Protein AF-A0A2D0ANE0-F1 (afdb_monomer)

Organism: NCBI:txid173675

Mean predicted aligned error: 8.62 Å

Sequence (103 aa):
MTEIIKLNSRGRPAYRVTFEARQTVERMKFCGESDITIARALGIDADTMRKHFADELADGYAMRRRELIDVLFDAARAGKVAAVNALDKMNRASRAAPEPNIP

Secondary structure (DSSP, 8-state):
---------SSPPPP---HHHHHHHHHHHHTT--HHHHHHHTTS-HHHHHHH-HHHHHHHHHHHHHHHHHHHHHHHHTT-HHHHHHHHHHHHHHHHSPPP---

Nearest PDB structures (foldseek):
  1l3l-assembly2_A  TM=7.255E-01  e=1.425E+00  Agrobacterium tumefaciens
  4y13-assembly1_A  TM=6.497E-01  e=1.912E+00  Escherichia coli O157:H7
  7r3e-assembly1_B  TM=7.188E-01  e=3.063E+00  Pseudomonas aeruginosa PAO1
  1xsv-assembly1_B  TM=4.233E-01  e=3.876E+00  Staphylococcus aureus
  1b9m-assembly1_B  TM=3.956E-01  e=4.625E+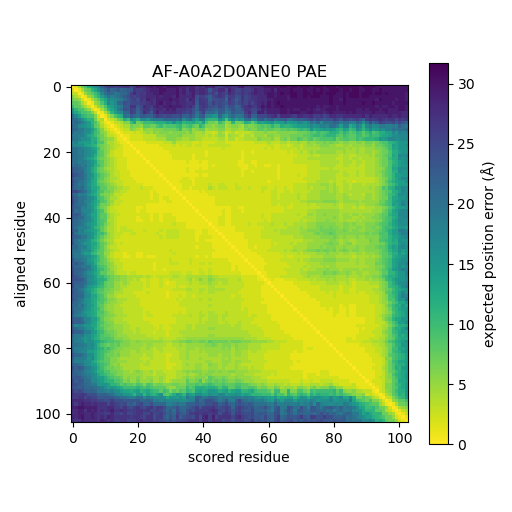00  Escherichia coli

Radius of gyration: 20.23 Å; Cα contacts (8 Å, |Δi|>4): 63; chains: 1; bounding box: 34×64×49 Å

pLDDT: mean 86.69, std 15.4, range [32.66, 98.38]

Structure (mmCIF, N/CA/C/O backbone):
data_AF-A0A2D0ANE0-F1
#
_entry.id   AF-A0A2D0ANE0-F1
#
loop_
_atom_site.group_PDB
_atom_site.id
_atom_site.type_symbol
_atom_site.label_atom_id
_atom_site.label_alt_id
_atom_site.label_comp_id
_atom_site.label_asym_id
_atom_site.label_entity_id
_atom_site.label_seq_id
_atom_site.pdbx_PDB_ins_code
_atom_site.Cartn_x
_atom_site.Cartn_y
_atom_site.Cartn_z
_atom_site.occupancy
_atom_site.B_iso_or_equiv
_atom_site.auth_seq_id
_atom_site.auth_comp_id
_atom_site.auth_asym_id
_atom_site.auth_atom_id
_atom_site.pdbx_PDB_model_num
ATOM 1 N N . MET A 1 1 ? -6.154 -31.653 -25.776 1.00 41.53 1 MET A N 1
ATOM 2 C CA . MET A 1 1 ? -5.419 -31.008 -26.879 1.00 41.53 1 MET A CA 1
ATOM 3 C C . MET A 1 1 ? -4.981 -29.645 -26.373 1.00 41.53 1 MET A C 1
ATOM 5 O O . MET A 1 1 ? -5.792 -28.731 -26.362 1.00 41.53 1 MET A O 1
ATOM 9 N N . THR A 1 2 ? -3.764 -29.530 -25.848 1.00 32.66 2 THR A N 1
ATOM 10 C CA . THR A 1 2 ? -3.220 -28.242 -25.394 1.00 32.66 2 THR A CA 1
ATOM 11 C C . THR A 1 2 ? -1.829 -28.135 -25.993 1.00 32.66 2 THR A C 1
ATOM 13 O O . THR A 1 2 ? -0.917 -28.858 -25.597 1.00 32.66 2 THR A O 1
ATOM 16 N N . GLU A 1 3 ? -1.719 -27.326 -27.042 1.00 41.16 3 GLU A N 1
ATOM 17 C CA . GLU A 1 3 ? -0.486 -27.106 -27.787 1.00 41.16 3 GLU A CA 1
ATOM 18 C C . GLU A 1 3 ? 0.565 -26.441 -26.896 1.00 41.16 3 GLU A C 1
ATOM 20 O O . GLU A 1 3 ? 0.363 -25.361 -26.339 1.00 41.16 3 GLU A O 1
ATOM 25 N N . ILE A 1 4 ? 1.711 -27.104 -26.776 1.00 48.72 4 ILE A N 1
ATOM 26 C CA . ILE A 1 4 ? 2.923 -26.537 -26.200 1.00 48.72 4 ILE A CA 1
ATOM 27 C C . ILE A 1 4 ? 3.506 -25.608 -27.264 1.00 48.72 4 ILE A C 1
ATOM 29 O O . ILE A 1 4 ? 4.069 -26.074 -28.255 1.00 48.72 4 ILE A O 1
ATOM 33 N N . ILE A 1 5 ? 3.387 -24.295 -27.066 1.00 51.81 5 ILE A N 1
ATOM 34 C CA . ILE A 1 5 ? 4.078 -23.315 -27.909 1.00 51.81 5 ILE A CA 1
ATOM 35 C C . ILE A 1 5 ? 5.586 -23.472 -27.668 1.00 51.81 5 ILE A C 1
ATOM 37 O O . ILE A 1 5 ? 6.144 -22.978 -26.687 1.00 51.81 5 ILE A O 1
ATOM 41 N N . LYS A 1 6 ? 6.256 -24.193 -28.571 1.00 54.34 6 LYS A N 1
ATOM 42 C CA . LYS A 1 6 ? 7.717 -24.259 -28.671 1.00 54.34 6 LYS A CA 1
ATOM 43 C C . LYS A 1 6 ? 8.230 -22.924 -29.216 1.00 54.34 6 LYS A C 1
ATOM 45 O O . LYS A 1 6 ? 8.271 -22.717 -30.424 1.00 54.34 6 LYS A O 1
ATOM 50 N N . LEU A 1 7 ? 8.661 -22.027 -28.333 1.00 56.41 7 LEU A N 1
ATOM 51 C CA . LEU A 1 7 ? 9.461 -20.864 -28.721 1.00 56.41 7 LEU A CA 1
ATOM 52 C C . LEU A 1 7 ? 10.942 -21.244 -28.690 1.00 56.41 7 LEU A C 1
ATOM 54 O O . LEU A 1 7 ? 11.580 -21.295 -27.642 1.00 56.41 7 LEU A O 1
ATOM 58 N N . ASN A 1 8 ? 11.477 -21.547 -29.870 1.00 64.50 8 ASN A N 1
ATOM 59 C CA . ASN A 1 8 ? 12.907 -21.695 -30.090 1.00 64.50 8 ASN A CA 1
ATOM 60 C C . ASN A 1 8 ? 13.503 -20.294 -30.316 1.00 64.50 8 ASN A C 1
ATOM 62 O O . ASN A 1 8 ? 13.416 -19.762 -31.419 1.00 64.50 8 ASN A O 1
ATOM 66 N N . SER A 1 9 ? 14.093 -19.675 -29.292 1.00 54.19 9 SER A N 1
ATOM 67 C CA . SER A 1 9 ? 14.868 -18.438 -29.464 1.00 54.19 9 SER A CA 1
ATOM 68 C C . SER A 1 9 ? 16.092 -18.445 -28.553 1.00 54.19 9 SER A C 1
ATOM 70 O O . SER A 1 9 ? 15.967 -18.439 -27.331 1.00 54.19 9 SER A O 1
ATOM 72 N N . ARG A 1 10 ? 17.288 -18.458 -29.149 1.00 62.59 10 ARG A N 1
ATOM 73 C CA . ARG A 1 10 ? 18.559 -18.252 -28.442 1.00 62.59 10 ARG A CA 1
ATOM 74 C C . ARG A 1 10 ? 18.561 -16.849 -27.815 1.00 62.59 10 ARG A C 1
ATOM 76 O O . ARG A 1 10 ? 18.685 -15.864 -28.532 1.00 62.59 10 ARG A O 1
ATOM 83 N N . GLY A 1 11 ? 18.415 -16.780 -26.491 1.00 71.44 11 GLY A N 1
ATOM 84 C CA . GLY A 1 11 ? 18.456 -15.561 -25.673 1.00 71.44 11 GLY A CA 1
ATOM 85 C C . GLY A 1 11 ? 17.837 -15.792 -24.288 1.00 71.44 11 GLY A C 1
ATOM 86 O O . GLY A 1 11 ? 17.061 -16.732 -24.113 1.00 71.44 11 GLY A O 1
ATOM 87 N N . ARG A 1 12 ? 18.179 -14.964 -23.285 1.00 64.69 12 ARG A N 1
ATOM 88 C CA . ARG A 1 12 ? 17.482 -14.979 -21.982 1.00 64.69 12 ARG A CA 1
ATOM 89 C C . ARG A 1 12 ? 15.996 -14.649 -22.231 1.00 64.69 12 ARG A C 1
ATOM 91 O O . ARG A 1 12 ? 15.736 -13.679 -22.943 1.00 64.69 12 ARG A O 1
ATOM 98 N N . PRO A 1 13 ? 15.038 -15.409 -21.669 1.00 74.81 13 PRO A N 1
ATOM 99 C CA . PRO A 1 13 ? 13.615 -15.120 -21.824 1.00 74.81 13 PRO A CA 1
ATOM 100 C C . PRO A 1 13 ? 13.269 -13.682 -21.426 1.00 74.81 13 PRO A C 1
ATOM 102 O O . PRO A 1 13 ? 13.816 -13.157 -20.454 1.00 74.81 13 PRO A O 1
ATOM 105 N N . ALA A 1 14 ? 12.347 -13.062 -22.166 1.00 81.75 14 ALA A N 1
ATOM 106 C CA . ALA A 1 14 ? 11.808 -11.756 -21.807 1.00 81.75 14 ALA A CA 1
ATOM 107 C C . ALA A 1 14 ? 11.124 -11.813 -20.431 1.00 81.75 14 ALA A C 1
ATOM 109 O O . ALA A 1 14 ? 10.518 -12.825 -20.068 1.00 81.75 14 ALA A O 1
ATOM 110 N N . TYR A 1 15 ? 11.216 -10.720 -19.670 1.00 85.88 15 TYR A N 1
ATOM 111 C CA . TYR A 1 15 ? 10.578 -10.630 -18.361 1.00 85.88 15 TYR A CA 1
ATOM 112 C C . TYR A 1 15 ? 9.054 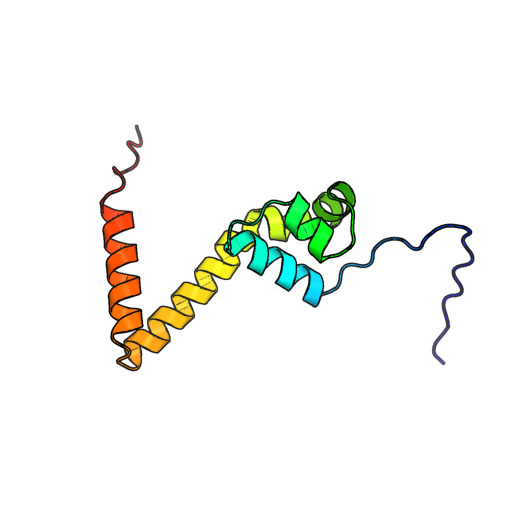-10.743 -18.489 1.00 85.88 15 TYR A C 1
ATOM 114 O O . TYR A 1 15 ? 8.435 -10.080 -19.323 1.00 85.88 15 TYR A O 1
ATOM 122 N N . ARG A 1 16 ? 8.444 -11.585 -17.649 1.00 88.88 16 ARG A N 1
ATOM 123 C CA . ARG A 1 16 ? 6.994 -11.785 -17.609 1.00 88.88 16 ARG A CA 1
ATOM 124 C C . ARG A 1 16 ? 6.428 -11.149 -16.349 1.00 88.88 16 ARG A C 1
ATOM 126 O O . ARG A 1 16 ? 6.727 -11.591 -15.244 1.00 88.88 16 ARG A O 1
ATOM 133 N N . VAL A 1 17 ? 5.565 -10.156 -16.538 1.00 91.50 17 VAL A N 1
ATOM 134 C CA . VAL A 1 17 ? 4.873 -9.480 -15.438 1.00 91.50 17 VAL A CA 1
ATOM 135 C C . VAL A 1 17 ? 3.886 -10.438 -14.782 1.00 91.50 17 VAL A C 1
ATOM 137 O O . VAL A 1 17 ? 3.037 -11.026 -15.456 1.00 91.50 17 VAL A O 1
ATOM 140 N N . THR A 1 18 ? 3.994 -10.584 -13.466 1.00 94.44 18 THR A N 1
ATOM 141 C CA . THR A 1 18 ? 3.044 -11.335 -12.641 1.00 94.44 18 THR A CA 1
ATOM 142 C C . THR A 1 18 ? 2.243 -10.376 -11.769 1.00 94.44 18 THR A C 1
ATOM 144 O O . THR A 1 18 ? 2.678 -9.263 -11.471 1.00 94.44 18 THR A O 1
ATOM 147 N N . PHE A 1 19 ? 1.063 -10.814 -11.338 1.00 92.75 19 PHE A N 1
ATOM 148 C CA . PHE A 1 19 ? 0.231 -10.038 -10.420 1.00 92.75 19 PHE A CA 1
ATOM 149 C C . PHE A 1 19 ? 0.937 -9.778 -9.078 1.00 92.75 19 PHE A C 1
ATOM 151 O O . PHE A 1 19 ? 0.904 -8.668 -8.559 1.00 92.75 19 PHE A O 1
ATOM 158 N N . GLU A 1 20 ? 1.649 -10.777 -8.555 1.00 93.81 20 GLU A N 1
ATOM 159 C CA . GLU A 1 20 ? 2.431 -10.653 -7.322 1.00 93.81 20 GLU A CA 1
ATOM 160 C C . GLU A 1 20 ? 3.555 -9.612 -7.441 1.00 93.81 20 GLU A C 1
ATOM 162 O O . GLU A 1 20 ? 3.786 -8.833 -6.510 1.00 93.81 20 GLU A O 1
ATOM 167 N N . ALA A 1 21 ? 4.221 -9.548 -8.599 1.00 94.69 21 ALA A N 1
ATOM 168 C CA . ALA A 1 21 ? 5.230 -8.529 -8.855 1.00 94.69 21 ALA A CA 1
ATOM 169 C C . ALA A 1 21 ? 4.602 -7.127 -8.871 1.00 94.69 21 ALA A C 1
ATOM 171 O O . ALA A 1 21 ? 5.135 -6.233 -8.220 1.00 94.69 21 ALA A O 1
ATOM 172 N N . ARG A 1 22 ? 3.434 -6.950 -9.509 1.00 95.00 22 ARG A N 1
ATOM 173 C CA . ARG A 1 22 ? 2.696 -5.670 -9.505 1.00 95.00 22 ARG A CA 1
ATOM 174 C C . ARG A 1 22 ? 2.344 -5.225 -8.086 1.00 95.00 22 ARG A C 1
ATOM 176 O O . ARG A 1 22 ? 2.696 -4.121 -7.682 1.00 95.00 22 ARG A O 1
ATOM 183 N N . GLN A 1 23 ? 1.768 -6.120 -7.281 1.00 94.88 23 GLN A N 1
ATOM 184 C CA . GLN A 1 23 ? 1.471 -5.829 -5.873 1.00 94.88 23 GLN A CA 1
ATOM 185 C C . GLN A 1 23 ? 2.723 -5.467 -5.069 1.00 94.88 23 GLN A C 1
ATOM 187 O O . GLN A 1 23 ? 2.676 -4.619 -4.179 1.00 94.88 23 GLN A O 1
ATOM 192 N N . THR A 1 24 ? 3.851 -6.113 -5.360 1.00 95.00 24 THR A N 1
ATOM 193 C CA . THR A 1 24 ? 5.127 -5.804 -4.712 1.00 95.00 24 THR A CA 1
ATOM 194 C C . THR A 1 24 ? 5.608 -4.401 -5.068 1.00 95.00 24 THR A C 1
ATOM 196 O O . THR A 1 24 ? 5.949 -3.656 -4.150 1.00 95.00 24 THR A O 1
ATOM 199 N N . VAL A 1 25 ? 5.550 -4.003 -6.344 1.00 95.81 25 VAL A N 1
ATOM 200 C CA . VAL A 1 25 ? 5.888 -2.634 -6.770 1.00 95.81 25 VAL A CA 1
ATOM 201 C C . VAL A 1 25 ? 5.006 -1.613 -6.061 1.00 95.81 25 VAL A C 1
ATOM 203 O O . VAL A 1 25 ? 5.536 -0.700 -5.432 1.00 95.81 25 VAL A O 1
ATOM 206 N N . GLU A 1 26 ? 3.683 -1.791 -6.083 1.00 95.75 26 GLU A N 1
ATOM 207 C CA . GLU A 1 26 ? 2.749 -0.854 -5.449 1.00 95.75 26 GLU A CA 1
ATOM 208 C C . GLU A 1 26 ? 3.023 -0.692 -3.946 1.00 95.75 26 GLU A C 1
ATOM 210 O O . GLU A 1 26 ? 3.104 0.430 -3.443 1.00 95.75 26 GLU A O 1
ATOM 215 N N . ARG A 1 27 ? 3.204 -1.805 -3.217 1.00 94.81 27 ARG A N 1
ATOM 216 C CA . ARG A 1 27 ? 3.487 -1.785 -1.771 1.00 94.81 27 ARG A CA 1
ATOM 217 C C . ARG A 1 27 ? 4.809 -1.099 -1.459 1.00 94.81 27 ARG A C 1
ATOM 219 O O . ARG A 1 27 ? 4.861 -0.265 -0.561 1.00 94.81 27 ARG A O 1
ATOM 226 N N . MET A 1 28 ? 5.872 -1.440 -2.180 1.00 95.00 28 MET A N 1
ATOM 227 C CA . MET A 1 28 ? 7.180 -0.838 -1.933 1.00 95.00 28 MET A CA 1
ATOM 228 C C . MET A 1 28 ? 7.181 0.650 -2.293 1.00 95.00 28 MET A C 1
ATOM 230 O O . MET A 1 28 ? 7.714 1.460 -1.537 1.00 95.00 28 MET A O 1
ATOM 234 N N . LYS A 1 29 ? 6.511 1.034 -3.387 1.00 94.19 29 LYS A N 1
ATOM 235 C CA . LYS A 1 29 ? 6.364 2.440 -3.771 1.00 94.19 29 LYS A CA 1
ATOM 236 C C . LYS A 1 29 ? 5.582 3.233 -2.728 1.00 94.19 29 LYS A C 1
ATOM 238 O O . LYS A 1 29 ? 5.978 4.340 -2.376 1.00 94.19 29 LYS A O 1
ATOM 243 N N . PHE A 1 30 ? 4.517 2.647 -2.184 1.00 94.12 30 PHE A N 1
ATOM 244 C CA . P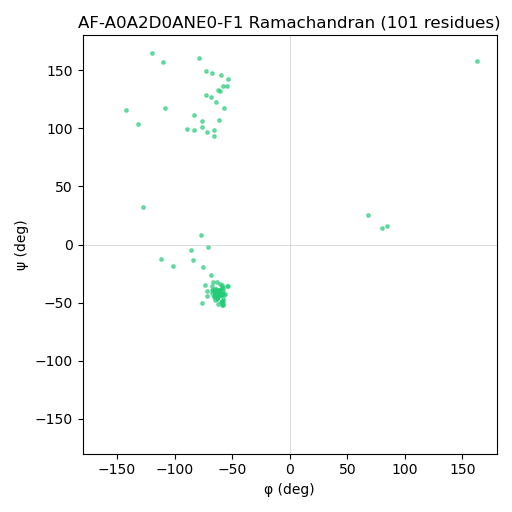HE A 1 30 ? 3.762 3.220 -1.073 1.00 94.12 30 PHE A CA 1
ATOM 245 C C . PHE A 1 30 ? 4.629 3.463 0.172 1.00 94.12 30 PHE A C 1
ATOM 247 O O . PHE A 1 30 ? 4.517 4.513 0.803 1.00 94.12 30 PHE A O 1
ATOM 254 N N . CYS A 1 31 ? 5.537 2.536 0.486 1.00 93.38 31 CYS A N 1
ATOM 255 C CA . CYS A 1 31 ? 6.512 2.685 1.570 1.00 93.38 31 CYS A CA 1
ATOM 256 C C . CYS A 1 31 ? 7.615 3.724 1.283 1.00 93.38 31 CYS A C 1
ATOM 258 O O . CYS A 1 31 ? 8.444 3.973 2.154 1.00 93.38 31 CYS A O 1
ATOM 260 N N . GLY A 1 32 ? 7.626 4.346 0.099 1.00 92.75 32 GLY A N 1
ATOM 261 C CA . GLY A 1 32 ? 8.606 5.362 -0.284 1.00 92.75 32 GLY A CA 1
ATOM 262 C C . GLY A 1 32 ? 9.910 4.797 -0.847 1.00 92.75 32 GLY A C 1
ATOM 263 O O . GLY A 1 32 ? 10.896 5.527 -0.933 1.00 92.75 32 GLY A O 1
ATOM 264 N N . GLU A 1 33 ? 9.935 3.520 -1.237 1.00 95.19 33 GLU A N 1
ATOM 265 C CA . GLU A 1 33 ? 11.138 2.912 -1.800 1.00 95.19 33 GLU A CA 1
ATOM 266 C C . GLU A 1 33 ? 11.501 3.490 -3.170 1.00 95.19 33 GLU A C 1
ATOM 268 O O . GLU A 1 33 ? 10.646 3.850 -3.989 1.00 95.19 33 GLU A O 1
ATOM 273 N N . SER A 1 34 ? 12.809 3.542 -3.432 1.00 94.12 34 SER A N 1
ATOM 274 C CA . SER A 1 34 ? 13.328 3.963 -4.731 1.00 94.12 34 SER A CA 1
ATOM 275 C C . SER A 1 34 ? 13.101 2.889 -5.794 1.00 94.12 34 SER A C 1
ATOM 277 O O . SER A 1 34 ? 13.195 1.692 -5.521 1.00 94.12 34 SER A O 1
ATOM 279 N N . ASP A 1 35 ? 12.917 3.315 -7.041 1.00 94.25 35 ASP A N 1
ATOM 280 C CA . ASP A 1 35 ? 12.753 2.423 -8.189 1.00 94.25 35 ASP A CA 1
ATOM 281 C C . ASP A 1 35 ? 13.900 1.398 -8.318 1.00 94.25 35 ASP A C 1
ATOM 283 O O . ASP A 1 35 ? 13.681 0.239 -8.661 1.00 94.25 35 ASP A O 1
ATOM 287 N N . ILE A 1 36 ? 15.132 1.797 -7.984 1.00 95.69 36 ILE A N 1
ATOM 288 C CA . ILE A 1 36 ? 16.306 0.910 -8.004 1.00 95.69 36 ILE A CA 1
ATOM 289 C C . ILE A 1 36 ? 16.191 -0.172 -6.924 1.00 95.69 36 ILE A C 1
ATOM 291 O O . ILE A 1 36 ? 16.518 -1.333 -7.180 1.00 95.69 36 ILE A O 1
ATOM 295 N N . THR A 1 37 ? 15.734 0.188 -5.722 1.00 96.81 37 THR A N 1
ATOM 296 C CA . THR A 1 37 ? 15.515 -0.772 -4.630 1.00 96.81 37 THR A CA 1
ATOM 297 C C . THR A 1 37 ? 14.445 -1.789 -5.016 1.00 96.81 37 THR A C 1
ATOM 299 O O . THR A 1 37 ? 14.647 -2.990 -4.841 1.00 96.81 37 THR A O 1
ATOM 302 N N . ILE A 1 38 ? 13.337 -1.319 -5.594 1.00 95.62 38 ILE A N 1
ATOM 303 C CA . ILE A 1 38 ? 12.225 -2.172 -6.027 1.00 95.62 38 ILE A CA 1
ATOM 304 C C . ILE A 1 38 ? 12.681 -3.131 -7.135 1.00 95.62 38 ILE A C 1
ATOM 306 O O . ILE A 1 38 ? 12.450 -4.336 -7.044 1.00 95.62 38 ILE A O 1
ATOM 310 N N . ALA A 1 39 ? 13.405 -2.631 -8.141 1.00 95.69 39 ALA A N 1
ATOM 311 C CA . ALA A 1 39 ? 13.933 -3.456 -9.226 1.00 95.69 39 ALA A CA 1
ATOM 312 C C . ALA A 1 39 ? 14.866 -4.564 -8.703 1.00 95.69 39 ALA A C 1
ATOM 314 O O . ALA A 1 39 ? 14.729 -5.727 -9.088 1.00 95.69 39 ALA A O 1
ATOM 315 N N . ARG A 1 40 ? 15.751 -4.233 -7.748 1.00 95.69 40 ARG A N 1
ATOM 316 C CA . ARG A 1 40 ? 16.617 -5.216 -7.074 1.00 95.69 40 ARG A CA 1
ATOM 317 C C . ARG A 1 40 ? 15.819 -6.271 -6.314 1.00 95.69 40 ARG A C 1
ATOM 319 O O . ARG A 1 40 ? 16.168 -7.444 -6.403 1.00 95.69 40 ARG A O 1
ATOM 326 N N . ALA A 1 41 ? 14.755 -5.880 -5.612 1.00 95.38 41 ALA A N 1
ATOM 327 C CA . ALA A 1 41 ? 13.887 -6.820 -4.903 1.00 95.38 41 ALA A CA 1
ATOM 328 C C . ALA A 1 41 ? 13.183 -7.802 -5.858 1.00 95.38 41 ALA A C 1
ATOM 3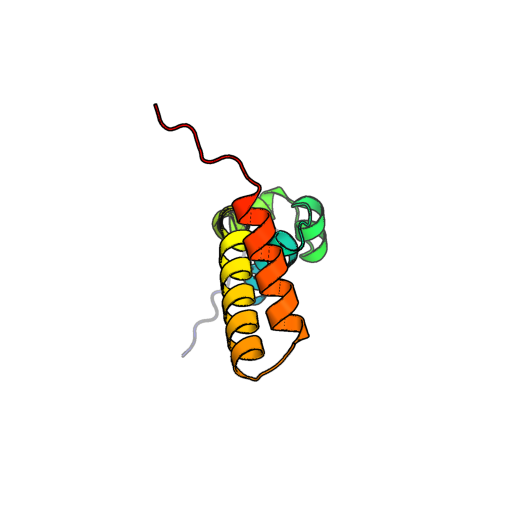30 O O . ALA A 1 41 ? 12.980 -8.962 -5.512 1.00 95.38 41 ALA A O 1
ATOM 331 N N . LEU A 1 42 ? 12.868 -7.359 -7.079 1.00 93.75 42 LEU A N 1
ATOM 332 C CA . LEU A 1 42 ? 12.280 -8.187 -8.137 1.00 93.75 42 LEU A CA 1
ATOM 333 C C . LEU A 1 42 ? 13.315 -8.953 -8.981 1.00 93.75 42 LEU A C 1
ATOM 335 O O . LEU A 1 42 ? 12.932 -9.732 -9.854 1.00 93.75 42 LEU A O 1
ATOM 339 N N . GLY A 1 43 ? 14.614 -8.736 -8.754 1.00 93.62 43 GLY A N 1
ATOM 340 C CA . GLY A 1 43 ? 15.688 -9.363 -9.527 1.00 93.62 43 GLY A CA 1
ATOM 341 C C . GLY A 1 43 ? 15.769 -8.894 -10.986 1.00 93.62 43 GLY A C 1
ATOM 342 O O . GLY A 1 43 ? 16.254 -9.638 -11.841 1.00 93.62 43 GLY A O 1
ATOM 343 N N . ILE A 1 44 ? 15.290 -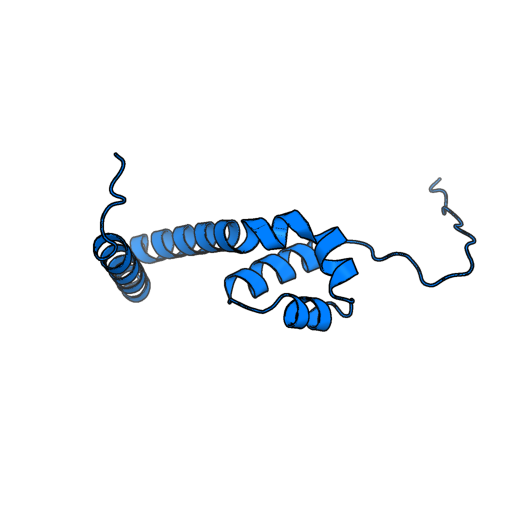7.682 -11.279 1.00 94.38 44 ILE A N 1
ATOM 344 C CA . ILE A 1 44 ? 15.309 -7.066 -12.613 1.00 94.38 44 ILE A CA 1
ATOM 345 C C . ILE A 1 44 ? 16.108 -5.764 -12.608 1.00 94.38 44 ILE A C 1
ATOM 347 O O . ILE A 1 44 ? 16.413 -5.196 -11.560 1.00 94.38 44 ILE A O 1
ATOM 351 N N . ASP A 1 45 ? 16.463 -5.278 -13.792 1.00 93.19 45 ASP A N 1
ATOM 352 C CA . ASP A 1 45 ? 17.021 -3.941 -13.938 1.00 93.19 45 ASP A CA 1
ATOM 353 C C . ASP A 1 45 ? 15.918 -2.866 -13.889 1.00 93.19 45 ASP A C 1
ATOM 355 O O . ASP A 1 45 ? 14.727 -3.132 -14.089 1.00 93.19 45 ASP A O 1
ATOM 359 N N . ALA A 1 46 ? 16.323 -1.627 -13.613 1.00 92.56 46 ALA A N 1
ATOM 360 C CA . ALA A 1 46 ? 15.389 -0.522 -13.448 1.00 92.56 46 ALA A CA 1
ATOM 361 C C . ALA A 1 46 ? 14.686 -0.114 -14.759 1.00 92.56 46 ALA A C 1
ATOM 363 O O . ALA A 1 46 ? 13.567 0.393 -14.694 1.00 92.56 46 ALA A O 1
ATOM 364 N N . ASP A 1 47 ? 15.288 -0.344 -15.933 1.00 93.75 47 ASP A N 1
ATOM 365 C CA . ASP A 1 47 ? 14.642 -0.066 -17.223 1.00 93.75 47 ASP A CA 1
ATOM 366 C C . ASP A 1 47 ? 13.532 -1.079 -17.505 1.00 93.75 47 ASP A C 1
ATOM 368 O O . ASP A 1 47 ? 12.417 -0.690 -17.859 1.00 93.75 47 ASP A O 1
ATOM 372 N N . THR A 1 48 ? 13.790 -2.369 -17.266 1.00 93.50 48 THR A N 1
ATOM 373 C CA . THR A 1 48 ? 12.768 -3.423 -17.310 1.00 93.50 48 THR A CA 1
ATOM 374 C C . THR A 1 48 ? 11.632 -3.094 -16.349 1.00 93.50 48 THR A C 1
ATOM 376 O O . THR A 1 48 ? 10.466 -3.204 -16.726 1.00 93.50 48 THR A O 1
ATOM 379 N N . MET A 1 49 ? 11.938 -2.622 -15.137 1.00 92.62 49 MET A N 1
ATOM 380 C CA . MET A 1 49 ? 10.897 -2.238 -14.189 1.00 92.62 49 MET A CA 1
ATOM 381 C C . MET A 1 49 ? 10.041 -1.074 -14.710 1.00 92.62 49 MET A C 1
ATOM 383 O O . MET A 1 49 ? 8.820 -1.199 -14.771 1.00 92.62 49 MET A O 1
ATOM 387 N N . ARG A 1 50 ? 10.663 0.026 -15.155 1.00 93.81 50 ARG A N 1
ATOM 388 C CA . ARG A 1 50 ? 9.947 1.188 -15.712 1.00 93.81 50 ARG A CA 1
ATOM 389 C C . ARG A 1 50 ? 9.087 0.827 -16.919 1.00 93.81 50 ARG A C 1
ATOM 391 O O . ARG A 1 50 ? 7.986 1.344 -17.063 1.00 93.81 50 ARG A O 1
ATOM 398 N N . LYS A 1 51 ? 9.571 -0.075 -17.774 1.00 94.12 51 LYS A N 1
ATOM 399 C CA . LYS A 1 51 ? 8.843 -0.541 -18.958 1.00 94.12 51 LYS A CA 1
ATOM 400 C C . LYS A 1 51 ? 7.595 -1.348 -18.603 1.00 94.12 51 LYS A C 1
ATOM 402 O O . LYS A 1 51 ? 6.596 -1.267 -19.308 1.00 94.12 51 LYS A O 1
ATOM 407 N N . HIS A 1 52 ? 7.679 -2.178 -17.569 1.00 94.50 52 HIS A N 1
ATOM 408 C CA . HIS A 1 52 ? 6.662 -3.185 -17.274 1.00 94.50 52 HIS A CA 1
ATOM 409 C C . HIS A 1 52 ? 5.694 -2.804 -16.148 1.00 94.50 52 HIS A C 1
ATOM 411 O O . HIS A 1 52 ? 4.624 -3.409 -16.073 1.00 94.50 52 HIS A O 1
ATOM 417 N N . PHE A 1 53 ? 6.058 -1.827 -15.314 1.00 95.31 53 PHE A N 1
ATOM 418 C CA . PHE A 1 53 ? 5.307 -1.405 -14.129 1.00 95.31 53 PHE A CA 1
ATOM 419 C C . PHE A 1 53 ? 5.042 0.109 -14.100 1.00 95.31 53 PHE A C 1
ATOM 421 O O . PHE A 1 53 ? 5.054 0.728 -13.039 1.00 95.31 53 PHE A O 1
ATOM 428 N N . ALA A 1 54 ? 4.884 0.739 -15.268 1.00 93.81 54 ALA A N 1
ATOM 429 C CA . ALA A 1 54 ? 4.704 2.189 -15.366 1.00 93.81 54 ALA A CA 1
ATOM 430 C C . ALA A 1 54 ? 3.495 2.679 -14.548 1.00 93.81 54 ALA A C 1
ATOM 432 O O . ALA A 1 54 ? 3.618 3.652 -13.804 1.00 93.81 54 ALA A O 1
ATOM 433 N N . ASP A 1 55 ? 2.374 1.960 -14.630 1.00 92.56 55 ASP A N 1
ATOM 434 C CA . ASP A 1 55 ? 1.138 2.295 -13.918 1.00 92.56 55 ASP A CA 1
ATOM 435 C C . ASP A 1 55 ? 1.329 2.176 -12.398 1.00 92.56 55 ASP A C 1
ATOM 437 O O . ASP A 1 55 ? 0.971 3.075 -11.644 1.00 92.56 55 ASP A O 1
ATOM 441 N N . GLU A 1 56 ? 1.970 1.106 -11.920 1.00 92.88 56 GLU A N 1
ATOM 442 C CA . GLU A 1 56 ? 2.232 0.912 -10.491 1.00 92.88 56 GLU A CA 1
ATOM 443 C C . GLU A 1 56 ? 3.221 1.944 -9.933 1.00 92.88 56 GLU A C 1
ATOM 445 O O . GLU A 1 56 ? 3.123 2.336 -8.769 1.00 92.88 56 GLU A O 1
ATOM 450 N N . LEU A 1 57 ? 4.179 2.402 -10.740 1.00 91.75 57 LEU A N 1
ATOM 451 C CA . LEU A 1 57 ? 5.127 3.440 -10.331 1.00 91.75 57 LEU A CA 1
ATOM 452 C C . LEU A 1 57 ? 4.478 4.827 -10.278 1.00 91.75 57 LEU A C 1
ATOM 454 O O . LEU A 1 57 ? 4.844 5.619 -9.405 1.00 91.75 57 LEU A O 1
ATOM 458 N N . ALA A 1 58 ? 3.539 5.107 -11.185 1.00 90.50 58 ALA A N 1
ATOM 459 C CA . ALA A 1 58 ? 2.796 6.362 -11.232 1.00 90.50 58 ALA A CA 1
ATOM 460 C C . ALA A 1 58 ? 1.712 6.425 -10.143 1.00 90.50 58 ALA A C 1
ATOM 462 O O . ALA A 1 58 ? 1.679 7.366 -9.351 1.00 90.50 58 ALA A O 1
ATOM 463 N N . ASP A 1 59 ? 0.880 5.386 -10.053 1.00 89.94 59 ASP A N 1
ATOM 464 C CA . ASP A 1 59 ? -0.363 5.406 -9.279 1.00 89.94 59 ASP A CA 1
ATOM 465 C C . ASP A 1 59 ? -0.333 4.503 -8.041 1.00 89.94 59 ASP A C 1
ATOM 467 O O . ASP A 1 59 ? -1.198 4.617 -7.166 1.00 89.94 59 ASP A O 1
ATOM 471 N N . GLY A 1 60 ? 0.660 3.618 -7.910 1.00 86.81 60 GLY A N 1
ATOM 472 C CA . GLY A 1 60 ? 0.704 2.617 -6.839 1.00 86.81 60 GLY A CA 1
ATOM 473 C C . GLY A 1 60 ? 0.681 3.225 -5.439 1.00 86.81 60 GLY A C 1
ATOM 474 O O . GLY A 1 60 ? 0.018 2.689 -4.550 1.00 86.81 60 GLY A O 1
ATOM 475 N N . TYR A 1 61 ? 1.306 4.394 -5.251 1.00 90.50 61 TYR A N 1
ATOM 476 C CA . TYR A 1 61 ? 1.191 5.143 -3.998 1.00 90.50 61 TYR A CA 1
ATOM 477 C C . TYR A 1 61 ? -0.270 5.497 -3.697 1.00 90.50 61 TYR A C 1
ATOM 479 O O . TYR A 1 61 ? -0.762 5.187 -2.613 1.00 90.50 61 TYR A O 1
ATOM 487 N N . ALA A 1 62 ? -0.978 6.113 -4.648 1.00 89.88 62 ALA A N 1
ATOM 488 C CA . ALA A 1 62 ? -2.358 6.552 -4.464 1.00 89.88 62 ALA A CA 1
ATOM 489 C C . ALA A 1 62 ? -3.308 5.364 -4.237 1.00 89.88 62 ALA A C 1
ATOM 491 O O . ALA A 1 62 ? -4.137 5.403 -3.324 1.00 89.88 62 ALA A O 1
ATOM 492 N N . MET A 1 63 ? -3.141 4.281 -5.002 1.00 90.62 6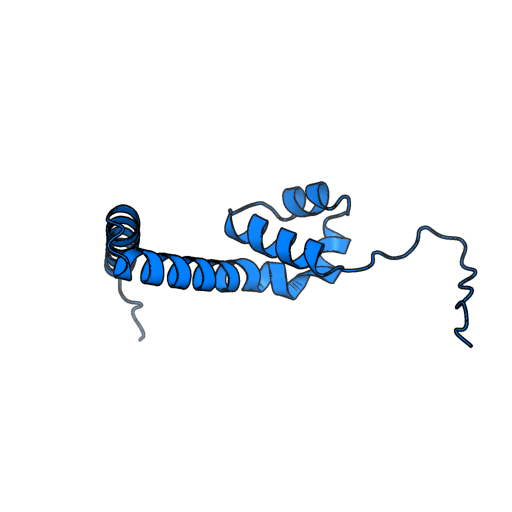3 MET A N 1
ATOM 493 C CA . MET A 1 63 ? -3.975 3.081 -4.890 1.00 90.62 63 MET A CA 1
ATOM 494 C C . MET A 1 63 ? -3.808 2.387 -3.534 1.00 90.62 63 MET A C 1
ATOM 496 O O . MET A 1 63 ? -4.802 2.111 -2.857 1.00 90.62 63 MET A O 1
ATOM 500 N N . ARG A 1 64 ? -2.566 2.173 -3.079 1.00 94.19 64 ARG A N 1
ATOM 501 C CA . ARG A 1 64 ? -2.305 1.595 -1.748 1.00 94.19 64 ARG A CA 1
ATOM 502 C C . ARG A 1 64 ? -2.715 2.537 -0.624 1.00 94.19 64 ARG A C 1
ATOM 504 O O . ARG A 1 64 ? -3.218 2.087 0.404 1.00 94.19 64 ARG A O 1
ATOM 511 N N . ARG A 1 65 ? -2.536 3.848 -0.813 1.00 93.75 65 ARG A N 1
ATOM 512 C CA . ARG A 1 65 ? -2.951 4.857 0.164 1.00 93.75 65 ARG A CA 1
ATOM 513 C C . ARG A 1 65 ? -4.460 4.830 0.375 1.00 93.75 65 ARG A C 1
ATOM 515 O O . ARG A 1 65 ? -4.873 4.906 1.530 1.00 93.75 65 ARG A O 1
ATOM 522 N N . ARG A 1 66 ? -5.253 4.702 -0.696 1.00 95.00 66 ARG A N 1
ATOM 523 C CA . ARG A 1 66 ? -6.713 4.538 -0.618 1.00 95.00 66 ARG A CA 1
ATOM 524 C C . ARG A 1 66 ? -7.076 3.311 0.213 1.00 95.00 66 ARG A C 1
ATOM 526 O O . ARG A 1 66 ? -7.800 3.443 1.189 1.00 95.00 66 ARG A O 1
ATOM 533 N N . GLU A 1 67 ? -6.504 2.155 -0.115 1.00 95.44 67 GLU A N 1
ATOM 534 C CA . GLU A 1 67 ? -6.785 0.905 0.604 1.00 95.44 67 GLU A CA 1
ATOM 535 C C . GLU A 1 67 ? -6.445 1.000 2.099 1.00 95.44 67 GLU A C 1
ATOM 537 O O . GLU A 1 67 ? -7.234 0.588 2.946 1.00 95.44 67 GLU A O 1
ATOM 542 N N . LEU A 1 68 ? -5.310 1.614 2.451 1.00 95.88 68 LEU A N 1
ATOM 543 C CA . LEU A 1 68 ? -4.967 1.849 3.854 1.00 95.88 68 LEU A CA 1
ATOM 544 C C . LEU A 1 68 ? -5.996 2.746 4.560 1.00 95.88 68 LEU A C 1
ATOM 546 O O . LEU A 1 68 ? -6.298 2.523 5.731 1.00 95.88 68 LEU A O 1
ATOM 550 N N . IL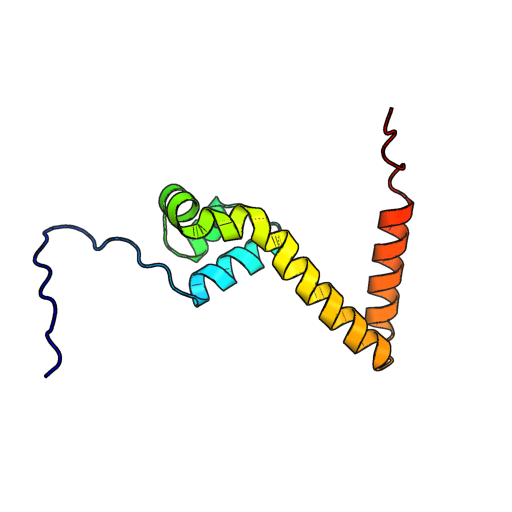E A 1 69 ? -6.513 3.774 3.882 1.00 96.75 69 ILE A N 1
ATOM 551 C CA . ILE A 1 69 ? -7.541 4.661 4.445 1.00 96.75 69 ILE A CA 1
ATOM 552 C C . ILE A 1 69 ? -8.818 3.873 4.733 1.00 96.75 69 ILE A C 1
ATOM 554 O O . ILE A 1 69 ? -9.357 4.007 5.831 1.00 96.75 69 ILE A O 1
ATOM 558 N N . ASP A 1 70 ? -9.256 3.029 3.800 1.00 97.88 70 ASP A N 1
ATOM 559 C CA . ASP A 1 70 ? -10.449 2.194 3.970 1.00 97.88 70 ASP A CA 1
ATOM 560 C C . ASP A 1 70 ? -10.305 1.278 5.198 1.00 97.88 70 ASP A C 1
ATOM 562 O O . ASP A 1 70 ? -11.149 1.297 6.097 1.00 97.88 70 ASP A O 1
ATOM 566 N N . VAL A 1 71 ? -9.164 0.585 5.316 1.00 97.88 71 VAL A N 1
ATOM 567 C CA . VAL A 1 71 ? -8.843 -0.266 6.477 1.00 97.88 71 VAL A CA 1
ATOM 568 C C . VAL A 1 71 ? -8.852 0.527 7.788 1.00 97.88 71 VAL A C 1
ATOM 570 O O . VAL A 1 71 ? -9.364 0.051 8.805 1.00 97.88 71 VAL A O 1
ATOM 5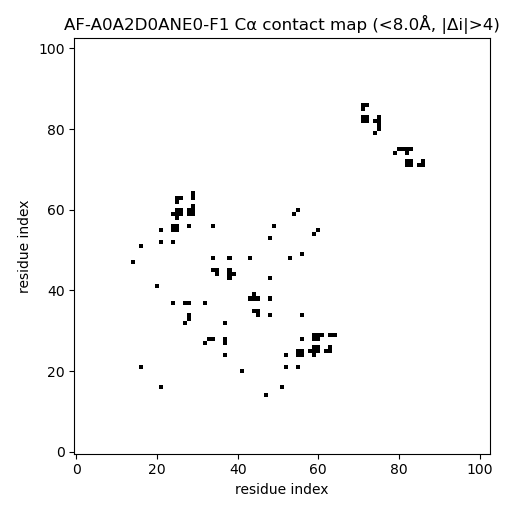73 N N . LEU A 1 72 ? -8.295 1.742 7.793 1.00 98.00 72 LEU A N 1
ATOM 574 C CA . LEU A 1 72 ? -8.284 2.597 8.980 1.00 98.00 72 LEU A CA 1
ATOM 575 C C . LEU A 1 72 ? -9.693 3.041 9.380 1.00 98.00 72 LEU A C 1
ATOM 577 O O . LEU A 1 72 ? -9.995 3.059 10.574 1.00 98.00 72 LEU A O 1
ATOM 581 N N . PHE A 1 73 ? -10.560 3.372 8.423 1.00 98.12 73 PHE A N 1
ATOM 582 C CA . PHE A 1 73 ? -11.948 3.721 8.718 1.00 98.12 73 PHE A CA 1
ATOM 583 C C . PHE A 1 73 ? -12.724 2.539 9.289 1.00 98.12 73 PHE A C 1
ATOM 585 O O . PHE A 1 73 ? -13.435 2.709 10.281 1.00 98.12 73 PHE A O 1
ATOM 592 N N . ASP A 1 74 ? -12.560 1.344 8.729 1.00 98.38 74 ASP A N 1
ATOM 593 C CA . ASP A 1 74 ? -13.219 0.146 9.247 1.00 98.38 74 ASP A CA 1
ATOM 594 C C . ASP A 1 74 ? -12.740 -0.199 10.662 1.00 98.38 74 ASP A C 1
ATOM 596 O O . ASP A 1 74 ? -13.550 -0.440 11.561 1.00 98.38 74 ASP A O 1
ATOM 600 N N . ALA A 1 75 ? -11.431 -0.115 10.914 1.00 98.19 75 ALA A N 1
ATOM 601 C CA . ALA A 1 75 ? -10.873 -0.300 12.250 1.00 98.19 75 ALA A CA 1
ATOM 602 C C . ALA A 1 75 ? -11.362 0.770 13.245 1.00 98.19 75 ALA A C 1
ATOM 604 O O . ALA A 1 75 ? -11.667 0.456 14.399 1.00 98.19 75 ALA A O 1
ATOM 605 N N . ALA A 1 76 ? -11.470 2.029 12.813 1.00 98.19 76 ALA A N 1
ATOM 606 C CA . ALA A 1 76 ? -11.991 3.115 13.635 1.00 98.19 76 ALA A CA 1
ATOM 607 C C . ALA A 1 76 ? -13.471 2.900 13.992 1.00 98.19 76 ALA A C 1
ATOM 609 O O . ALA A 1 76 ? -13.835 3.039 15.160 1.00 98.19 76 ALA A O 1
ATOM 610 N N . ARG A 1 77 ? -14.309 2.481 13.029 1.00 97.88 77 ARG A N 1
ATOM 611 C CA . ARG A 1 77 ? -15.718 2.106 13.269 1.00 97.88 77 ARG A CA 1
ATOM 612 C C . ARG A 1 77 ? -15.845 0.943 14.252 1.00 97.88 77 ARG A C 1
ATOM 614 O O . ARG A 1 77 ? -16.764 0.930 15.061 1.00 97.88 77 ARG A O 1
ATOM 621 N N . ALA A 1 78 ? -14.892 0.012 14.233 1.00 98.12 78 ALA A N 1
ATOM 622 C CA . ALA A 1 78 ? -14.793 -1.079 15.201 1.00 98.12 78 ALA A CA 1
ATOM 623 C C . ALA A 1 78 ? -14.230 -0.651 16.579 1.00 98.12 78 ALA A C 1
ATOM 625 O O . ALA A 1 78 ? -13.919 -1.505 17.412 1.00 98.12 78 ALA A O 1
ATOM 626 N N . GLY A 1 79 ? -14.054 0.651 16.832 1.00 97.06 79 GLY A N 1
ATOM 627 C CA . GLY A 1 79 ? -13.621 1.196 18.121 1.00 97.06 79 GLY A CA 1
ATOM 628 C C . GLY A 1 79 ? -12.113 1.124 18.378 1.00 97.06 79 GLY A C 1
ATOM 629 O O . GLY A 1 79 ? -11.670 1.300 19.515 1.00 97.06 79 GLY A O 1
ATOM 630 N N . LYS A 1 80 ? -11.282 0.861 17.359 1.00 98.25 80 LYS A N 1
ATOM 631 C CA . LYS A 1 80 ? -9.822 0.825 17.530 1.00 98.25 80 LYS A CA 1
ATOM 632 C C . LYS A 1 80 ? -9.264 2.249 17.626 1.00 98.25 80 LYS A C 1
ATOM 634 O O . LYS A 1 80 ? -9.033 2.908 16.615 1.00 98.25 80 LYS A O 1
ATOM 639 N N . VAL A 1 81 ? -8.978 2.699 18.851 1.00 97.69 81 VAL A N 1
ATOM 640 C CA . VAL A 1 81 ? -8.479 4.059 19.154 1.00 97.69 81 VAL A CA 1
ATOM 641 C C . VAL A 1 81 ? -7.212 4.422 18.366 1.00 97.69 81 VAL A C 1
ATOM 643 O O . VAL A 1 81 ? -7.069 5.554 17.914 1.00 97.69 81 VAL A O 1
ATOM 646 N N . ALA A 1 82 ? -6.313 3.462 18.124 1.00 97.81 82 ALA A N 1
ATOM 647 C CA . ALA A 1 82 ? -5.115 3.699 17.316 1.00 97.81 82 ALA A CA 1
ATOM 648 C C . ALA A 1 82 ? -5.444 4.148 15.876 1.00 97.81 82 ALA A C 1
ATOM 650 O O . ALA A 1 82 ? -4.779 5.038 15.349 1.00 97.81 82 ALA A O 1
ATOM 651 N N . ALA A 1 83 ? -6.491 3.585 15.262 1.00 98.06 83 ALA A N 1
ATOM 652 C CA . ALA A 1 83 ? -6.932 3.972 13.924 1.00 98.06 83 ALA A CA 1
ATOM 653 C C . ALA A 1 83 ? -7.590 5.361 13.923 1.00 98.06 83 ALA A C 1
ATOM 655 O O . ALA A 1 83 ? -7.301 6.171 13.044 1.00 98.06 83 ALA A O 1
ATOM 656 N N . VAL A 1 84 ? -8.392 5.673 14.951 1.00 97.88 84 VAL A N 1
ATOM 657 C CA . VAL A 1 84 ? -8.977 7.013 15.152 1.00 97.88 84 VAL A CA 1
ATOM 658 C C . VAL A 1 84 ? -7.878 8.074 15.248 1.00 97.88 84 VAL A C 1
ATOM 660 O O . VAL A 1 84 ? -7.916 9.070 14.531 1.00 97.88 84 VAL A O 1
ATOM 663 N N . ASN A 1 85 ? -6.852 7.828 16.068 1.00 97.88 85 ASN A N 1
ATOM 664 C CA . ASN A 1 85 ? -5.724 8.748 16.230 1.00 97.88 85 ASN A CA 1
ATOM 665 C C . ASN A 1 85 ? -4.913 8.911 14.936 1.00 97.88 85 ASN A C 1
ATOM 667 O O . ASN A 1 85 ? -4.467 10.014 14.618 1.00 97.88 85 ASN A O 1
ATOM 671 N N . ALA A 1 86 ? -4.720 7.828 14.177 1.00 97.44 86 ALA A N 1
ATOM 672 C CA . ALA A 1 86 ? -4.044 7.893 12.885 1.00 97.44 86 ALA A CA 1
ATOM 673 C C . ALA A 1 86 ? -4.821 8.769 11.886 1.00 97.44 86 ALA A C 1
ATOM 675 O O . ALA A 1 86 ? -4.219 9.629 11.241 1.00 97.44 86 ALA A O 1
ATOM 676 N N . LEU A 1 87 ? -6.145 8.603 11.800 1.00 96.38 87 LEU A N 1
ATOM 677 C CA . LEU A 1 87 ? -7.012 9.420 10.946 1.00 96.38 87 LEU A CA 1
ATOM 678 C C . LEU A 1 87 ? -7.050 10.892 11.391 1.00 96.38 87 LEU A C 1
ATOM 680 O O . LEU A 1 87 ? -6.950 11.775 10.539 1.00 96.38 87 LEU A O 1
ATOM 684 N N . ASP A 1 88 ? -7.114 11.178 12.697 1.00 96.12 88 ASP A N 1
ATOM 685 C CA . ASP A 1 88 ? -7.062 12.557 13.218 1.00 96.12 88 ASP A CA 1
ATOM 686 C C . ASP A 1 88 ? -5.739 13.246 12.849 1.00 96.12 88 ASP A C 1
ATOM 688 O O . ASP A 1 88 ? -5.724 14.372 12.347 1.00 96.12 88 ASP A O 1
ATOM 692 N N . LYS A 1 89 ? -4.611 12.538 12.991 1.00 95.81 89 LYS A N 1
ATOM 693 C CA . LYS A 1 89 ? -3.300 13.045 12.565 1.00 95.81 89 LYS A CA 1
ATOM 694 C C . LYS A 1 89 ? -3.268 13.353 11.064 1.00 95.81 89 LYS A C 1
ATOM 696 O O . LYS A 1 89 ? -2.739 14.394 10.673 1.00 95.81 89 LYS A O 1
ATOM 701 N N . MET A 1 90 ? -3.833 12.475 10.230 1.00 92.69 90 MET A N 1
ATOM 702 C CA . MET A 1 90 ? -3.926 12.693 8.780 1.00 92.69 90 MET A CA 1
ATOM 703 C C . MET A 1 90 ? -4.784 13.923 8.442 1.00 92.69 90 MET A C 1
ATOM 705 O O . MET A 1 90 ? -4.375 14.735 7.614 1.00 92.69 90 MET A O 1
ATOM 709 N N . ASN A 1 91 ? -5.928 14.099 9.111 1.00 92.62 91 ASN A N 1
ATOM 710 C CA . ASN A 1 91 ? -6.804 15.262 8.935 1.00 92.62 91 ASN A CA 1
ATOM 711 C C . ASN A 1 91 ? -6.072 16.571 9.272 1.00 92.62 91 ASN A C 1
ATOM 713 O O . ASN A 1 91 ? -6.047 17.502 8.466 1.00 92.62 91 ASN A O 1
ATOM 717 N N . ARG A 1 92 ? -5.401 16.620 10.428 1.00 90.19 92 ARG A N 1
ATOM 718 C CA . ARG A 1 92 ? -4.639 17.802 10.859 1.00 90.19 92 ARG A CA 1
ATOM 719 C C . ARG A 1 92 ? -3.540 18.180 9.875 1.00 90.19 92 ARG A C 1
ATOM 721 O O . ARG A 1 92 ? -3.390 19.358 9.571 1.00 90.19 92 ARG A O 1
ATOM 728 N N . ALA A 1 93 ? -2.800 17.195 9.363 1.00 86.69 93 ALA A N 1
ATOM 729 C CA . ALA A 1 93 ? -1.767 17.437 8.360 1.00 86.69 93 ALA A CA 1
ATOM 730 C C . ALA A 1 93 ? -2.354 18.046 7.074 1.00 86.69 93 ALA A C 1
ATOM 732 O O . ALA A 1 93 ? -1.771 18.978 6.529 1.00 86.69 93 ALA A O 1
ATOM 733 N N . SER A 1 94 ? -3.532 17.585 6.635 1.00 80.81 94 SER A N 1
ATOM 734 C CA . SER A 1 94 ? -4.226 18.153 5.471 1.00 80.81 94 SER A CA 1
ATOM 735 C C . SER A 1 94 ? -4.679 19.596 5.693 1.00 80.81 94 SER A C 1
ATOM 737 O O . SER A 1 94 ? -4.605 20.394 4.768 1.00 80.81 94 SER A O 1
ATOM 739 N N . ARG A 1 95 ? -5.144 19.944 6.899 1.00 71.62 95 ARG A N 1
ATOM 740 C CA . ARG A 1 95 ? -5.598 21.309 7.231 1.00 71.62 95 ARG A CA 1
ATOM 741 C C . ARG A 1 95 ? -4.460 22.312 7.423 1.00 71.62 95 ARG A C 1
ATOM 743 O O . ARG A 1 95 ? -4.708 23.510 7.39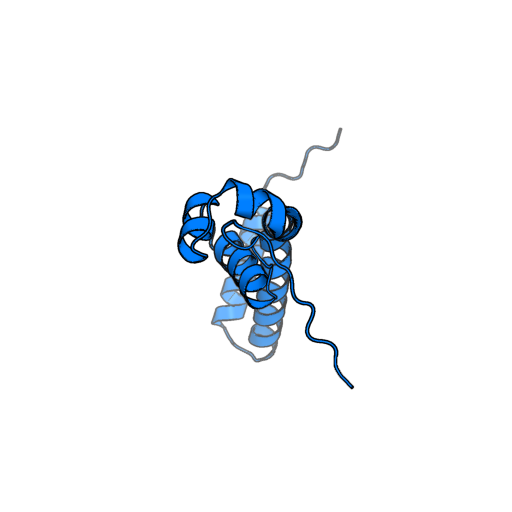9 1.00 71.62 95 ARG A O 1
ATOM 750 N N . ALA A 1 96 ? -3.243 21.833 7.674 1.00 72.31 96 ALA A N 1
ATOM 751 C CA . ALA A 1 96 ? -2.060 22.674 7.839 1.00 72.31 96 ALA A CA 1
ATOM 752 C C . ALA A 1 96 ? -1.398 23.051 6.502 1.00 72.31 96 ALA A C 1
ATOM 754 O O . ALA A 1 96 ? -0.553 23.945 6.478 1.00 72.31 96 ALA A O 1
ATOM 755 N N . ALA A 1 97 ? -1.760 22.389 5.399 1.00 66.88 97 ALA A N 1
ATOM 756 C CA . ALA A 1 97 ? -1.348 22.823 4.072 1.00 66.88 97 ALA A CA 1
ATOM 757 C C . ALA A 1 97 ? -2.131 24.098 3.702 1.00 66.88 97 ALA A C 1
ATOM 759 O O . ALA A 1 97 ? -3.357 24.094 3.831 1.00 66.88 97 ALA A O 1
ATOM 760 N N . PRO A 1 98 ? -1.465 25.190 3.275 1.00 62.50 98 PRO A N 1
ATOM 761 C CA . PRO A 1 98 ? -2.171 26.371 2.793 1.00 62.50 98 PRO A CA 1
ATOM 762 C C . PRO A 1 98 ? -3.065 25.969 1.619 1.00 62.50 98 PRO A C 1
ATOM 764 O O . PRO A 1 98 ? -2.640 25.193 0.759 1.00 62.50 98 PRO A O 1
ATOM 767 N N . GLU A 1 99 ? -4.300 26.472 1.598 1.00 61.38 99 GLU A N 1
ATOM 768 C CA . GLU A 1 99 ? -5.191 26.240 0.464 1.00 61.38 99 GLU A CA 1
ATOM 769 C C . GLU A 1 99 ? -4.490 26.694 -0.823 1.00 61.38 99 GLU A C 1
ATOM 771 O O . GLU A 1 99 ? -3.826 27.740 -0.816 1.00 61.38 99 GLU A O 1
ATOM 776 N N . PRO A 1 100 ? -4.570 25.919 -1.920 1.00 63.88 100 PRO A N 1
ATOM 777 C CA . PRO A 1 100 ? -4.022 26.369 -3.186 1.00 63.88 100 PRO A CA 1
ATOM 778 C C . PRO A 1 100 ? -4.682 27.705 -3.538 1.00 63.88 100 PRO A C 1
ATOM 780 O O . PRO A 1 100 ? -5.897 27.779 -3.699 1.00 63.88 100 PRO A O 1
ATOM 783 N N . ASN A 1 101 ? -3.876 28.765 -3.627 1.00 66.12 101 ASN A N 1
ATOM 784 C CA . ASN A 1 101 ? -4.300 30.040 -4.188 1.00 66.12 101 ASN A CA 1
ATOM 785 C C . ASN A 1 101 ? -4.589 29.802 -5.674 1.00 66.12 101 ASN A C 1
ATOM 787 O O . ASN A 1 101 ? -3.664 29.783 -6.488 1.00 66.12 101 ASN A O 1
ATOM 791 N N . ILE A 1 102 ? -5.847 29.514 -5.999 1.00 61.59 102 ILE A N 1
ATOM 792 C CA . ILE A 1 102 ? -6.324 29.423 -7.376 1.00 61.59 102 ILE A CA 1
ATOM 793 C C . ILE A 1 102 ? -6.634 30.867 -7.802 1.00 61.59 102 ILE A C 1
ATOM 795 O O . ILE A 1 102 ? -7.543 31.453 -7.211 1.00 61.59 102 ILE A O 1
ATOM 799 N N . PRO A 1 103 ? -5.865 31.465 -8.735 1.00 59.56 103 PRO A N 1
ATOM 800 C CA . PRO A 1 103 ? -6.165 32.795 -9.260 1.00 59.56 103 PRO A CA 1
ATOM 801 C C . PRO A 1 103 ? -7.471 32.821 -10.061 1.00 59.56 103 PRO A C 1
ATOM 803 O O . PRO A 1 103 ? -7.814 31.787 -10.684 1.00 59.56 103 PRO A O 1
#

Foldseek 3Di:
DDDDPDDDDPDDDQDDDDPVLLLQLLVCVLVVDDLCVSCVVVVHHSVSCCVPRVVSNVCSNVVVVVVVLVVLVVCVVVVNVVSVVVVVVVVVVVVPPPDPPDD

Solvent-accessible surface area (backbone atoms only — not comparable to full-atom values): 6254 Å² total; per-residue (Å²): 141,79,86,79,85,80,80,89,63,98,66,84,78,78,89,76,91,46,72,69,57,50,54,49,47,15,53,42,40,51,74,66,52,51,64,62,59,52,16,54,76,71,75,47,54,52,65,62,40,54,73,74,38,49,66,37,71,73,43,14,39,61,57,49,50,51,54,53,50,52,53,33,52,55,39,30,75,73,66,38,61,70,34,44,52,51,50,52,53,51,53,54,56,60,69,70,49,78,76,82,86,75,128